Protein AF-A0A6P2A6R3-F1 (afdb_monomer_lite)

Secondary structure (DSSP, 8-state):
-HHHHHHHHHHHHHHHHHHHH--SHHHHHHHHHHHHHHHHHHHHHHHHHSSSPPSHHHHHHHHHHHHHHHHHHHHHHHHHHHHHHHHHHHT-TT--------

Sequence (102 aa):
MTVYLSLAGVLFLIGLHGFFTARNLLRRLLALNVLTTAVFLLFVVMARLAEPLDAVPHAIVLTGIVVTVSTTAVALALLVRIAGRMRDEDTDPAAGPRGGAG

Foldseek 3Di:
DVVLVVVLVVLLCQLVVQCVPDPDPVSNLVSVVSNLVSVLSVLVVVQVVDVVRDCVSVVVSVVSVVVSVVVSVVSVVVVVVVVVVVVVVVPDPPPDDPDDDD

pLDDT: mean 83.33, std 10.5, range [53.38, 97.06]

Structure (mmCIF, N/CA/C/O backbone):
data_AF-A0A6P2A6R3-F1
#
_entry.id   AF-A0A6P2A6R3-F1
#
loop_
_atom_site.group_PDB
_atom_site.id
_atom_site.type_symbol
_atom_site.label_atom_id
_atom_site.label_alt_id
_atom_site.label_comp_id
_atom_site.label_asym_id
_atom_site.label_entity_id
_atom_site.label_seq_id
_atom_site.pdbx_PDB_ins_code
_atom_site.Cartn_x
_atom_site.Cartn_y
_atom_site.Cartn_z
_atom_site.occupancy
_atom_site.B_iso_or_equiv
_atom_site.auth_seq_id
_atom_site.auth_comp_id
_atom_site.auth_asym_id
_atom_site.auth_atom_id
_atom_site.pdbx_PDB_model_num
ATOM 1 N N . MET A 1 1 ? 7.327 -18.117 -18.368 1.00 64.44 1 MET A N 1
ATOM 2 C CA . MET A 1 1 ? 6.352 -17.020 -18.564 1.00 64.44 1 MET A CA 1
ATOM 3 C C . MET A 1 1 ? 4.963 -17.396 -18.044 1.00 64.44 1 MET A C 1
ATOM 5 O O . MET A 1 1 ? 4.472 -16.743 -17.135 1.00 64.44 1 MET A O 1
ATOM 9 N N . THR A 1 2 ? 4.364 -18.483 -18.539 1.00 75.06 2 THR A N 1
ATOM 10 C CA . THR A 1 2 ? 2.991 -18.918 -18.206 1.00 75.06 2 THR A CA 1
ATOM 11 C C . THR A 1 2 ? 2.759 -19.157 -16.711 1.00 75.06 2 THR A C 1
ATOM 13 O O . THR A 1 2 ? 1.719 -18.775 -16.194 1.00 75.06 2 THR A O 1
ATOM 16 N N . VAL A 1 3 ? 3.762 -19.691 -16.001 1.00 79.56 3 VAL A N 1
ATOM 17 C CA . VAL A 1 3 ? 3.706 -19.938 -14.546 1.00 79.56 3 VAL A CA 1
ATOM 18 C C . VAL A 1 3 ? 3.549 -18.645 -13.731 1.00 79.56 3 VAL A C 1
ATOM 20 O O . VAL A 1 3 ? 2.820 -18.625 -12.746 1.00 79.56 3 VAL A O 1
ATOM 23 N N . TYR A 1 4 ? 4.189 -17.545 -14.147 1.00 75.56 4 TYR A N 1
ATOM 24 C CA . TYR A 1 4 ? 4.077 -16.255 -13.452 1.00 75.56 4 TYR A CA 1
ATOM 25 C C . TYR A 1 4 ? 2.708 -15.610 -13.678 1.00 75.56 4 TYR A C 1
ATOM 27 O O . TYR A 1 4 ? 2.128 -15.064 -12.745 1.00 75.56 4 TYR A O 1
ATOM 35 N N . LEU A 1 5 ? 2.167 -15.728 -14.895 1.00 74.62 5 LEU A N 1
ATOM 36 C CA . LEU A 1 5 ? 0.821 -15.262 -15.238 1.00 74.62 5 LEU A CA 1
ATOM 37 C C . LEU A 1 5 ? -0.261 -16.039 -14.482 1.00 74.62 5 LEU A C 1
ATOM 39 O O . LEU A 1 5 ? -1.156 -15.425 -13.904 1.00 74.62 5 LEU A O 1
ATOM 43 N N . SER A 1 6 ? -0.162 -17.372 -14.432 1.00 78.50 6 SER A N 1
ATOM 44 C CA . SER A 1 6 ? -1.117 -18.192 -13.683 1.00 78.50 6 SER A CA 1
ATOM 45 C C . SER A 1 6 ? -1.038 -17.910 -12.183 1.00 78.50 6 SER A C 1
ATOM 47 O O . SER A 1 6 ? -2.073 -17.749 -11.543 1.00 78.50 6 SER A O 1
ATOM 49 N N . LEU A 1 7 ? 0.171 -17.775 -11.626 1.00 80.25 7 LEU A N 1
ATOM 50 C CA . LEU A 1 7 ? 0.359 -17.445 -10.213 1.00 80.25 7 LEU A CA 1
ATOM 51 C C . LEU A 1 7 ? -0.212 -16.063 -9.871 1.00 80.25 7 LEU A C 1
ATOM 53 O O . LEU A 1 7 ? -0.935 -15.943 -8.885 1.00 80.25 7 LEU A O 1
ATOM 57 N N . ALA A 1 8 ? 0.062 -15.043 -10.691 1.00 75.12 8 ALA A N 1
ATOM 58 C CA . ALA A 1 8 ? -0.480 -13.699 -10.502 1.00 75.12 8 ALA A CA 1
ATOM 59 C C . ALA A 1 8 ? -2.014 -13.689 -10.578 1.00 75.12 8 ALA A C 1
ATOM 61 O O . ALA A 1 8 ? -2.659 -13.072 -9.732 1.00 75.12 8 ALA A O 1
ATOM 62 N N . GLY A 1 9 ? -2.603 -14.423 -11.529 1.00 79.06 9 GLY A N 1
ATOM 63 C CA . GLY A 1 9 ? -4.054 -14.575 -11.646 1.00 79.06 9 GLY A CA 1
ATOM 64 C C . GLY A 1 9 ? -4.684 -15.249 -10.425 1.00 79.06 9 GLY A C 1
ATOM 65 O O . GLY A 1 9 ? -5.671 -14.748 -9.888 1.00 79.06 9 GLY A O 1
ATOM 66 N N . VAL A 1 10 ? -4.088 -16.338 -9.926 1.00 84.81 10 VAL A N 1
ATOM 67 C CA . VAL A 1 10 ? -4.562 -17.012 -8.705 1.00 84.81 10 VAL A CA 1
ATOM 68 C C . VAL A 1 10 ? -4.441 -16.096 -7.484 1.00 84.81 10 VAL A C 1
ATOM 70 O O . VAL A 1 10 ? -5.400 -15.971 -6.724 1.00 84.81 10 VAL A O 1
ATOM 73 N N . LEU A 1 11 ? -3.310 -15.403 -7.310 1.00 77.69 11 LEU A N 1
ATOM 74 C CA . LEU A 1 11 ? -3.122 -14.453 -6.207 1.00 77.69 11 LEU A CA 1
ATOM 75 C C . LEU A 1 11 ? -4.120 -13.291 -6.273 1.00 77.69 11 LEU A C 1
ATOM 77 O O . LEU A 1 11 ? -4.662 -12.891 -5.243 1.00 77.69 11 LEU A O 1
ATOM 81 N N . PHE A 1 12 ? -4.393 -12.779 -7.475 1.00 81.06 12 PHE A N 1
ATOM 82 C CA . PHE A 1 12 ? -5.370 -11.718 -7.692 1.00 81.06 12 PHE A CA 1
ATOM 83 C C . PHE A 1 12 ? -6.781 -12.174 -7.312 1.00 81.06 12 PHE A C 1
ATOM 85 O O . PHE A 1 12 ? -7.475 -11.467 -6.584 1.00 81.06 12 PHE A O 1
ATOM 92 N N . LEU A 1 13 ? -7.188 -13.378 -7.729 1.00 84.31 13 LEU A N 1
ATOM 93 C CA . LEU A 1 13 ? -8.491 -13.949 -7.377 1.00 84.31 13 LEU A CA 1
ATOM 94 C C . LEU A 1 13 ? -8.626 -14.198 -5.870 1.00 84.31 13 LEU A C 1
ATOM 96 O O . LEU A 1 13 ? -9.673 -13.897 -5.301 1.00 84.31 13 LEU A O 1
ATOM 100 N N . ILE A 1 14 ? -7.571 -14.681 -5.206 1.00 84.00 14 ILE A N 1
ATOM 101 C CA . ILE A 1 14 ? -7.551 -14.865 -3.746 1.00 84.00 14 ILE A CA 1
ATOM 102 C C . ILE A 1 14 ? -7.663 -13.515 -3.026 1.00 84.00 14 ILE A C 1
ATOM 104 O O . ILE A 1 14 ? -8.472 -13.378 -2.105 1.00 84.00 14 ILE A O 1
ATOM 108 N N . GLY A 1 15 ? -6.888 -12.511 -3.449 1.00 77.31 15 GLY A N 1
ATOM 109 C CA . GLY A 1 15 ? -6.936 -11.160 -2.885 1.00 77.31 15 GLY A CA 1
ATOM 110 C C . GLY A 1 15 ? -8.305 -10.503 -3.070 1.00 77.31 15 GLY A C 1
ATOM 111 O O . GLY A 1 15 ? -8.871 -9.959 -2.120 1.00 77.31 15 GLY A O 1
ATOM 112 N N . LEU A 1 16 ? -8.888 -10.628 -4.265 1.00 83.00 16 LEU A N 1
ATOM 113 C CA . LEU A 1 16 ? -10.204 -10.083 -4.592 1.00 83.00 16 LEU A CA 1
ATOM 114 C C . LEU A 1 16 ? -11.317 -10.787 -3.804 1.00 83.00 16 LEU A C 1
ATOM 116 O O . LEU A 1 16 ? -12.131 -10.129 -3.156 1.00 83.00 16 LEU A O 1
ATOM 120 N N . HIS A 1 17 ? -11.320 -12.121 -3.782 1.00 81.44 17 HIS A N 1
ATOM 121 C CA . HIS A 1 17 ? -12.294 -12.902 -3.019 1.00 81.44 17 HIS A CA 1
ATOM 122 C C . HIS A 1 17 ? -12.190 -12.620 -1.511 1.00 81.44 17 HIS A C 1
ATOM 124 O O . HIS A 1 17 ? -13.206 -12.476 -0.822 1.00 81.44 17 HIS A O 1
ATOM 130 N N . GLY A 1 18 ? -10.966 -12.477 -0.994 1.00 76.25 18 GLY A N 1
ATOM 131 C CA . GLY A 1 18 ? -10.710 -12.101 0.394 1.00 76.25 18 GLY A CA 1
ATOM 132 C C . GLY A 1 18 ? -11.241 -10.709 0.739 1.00 76.25 18 GLY A C 1
ATOM 133 O O . GLY A 1 18 ? -11.790 -10.524 1.826 1.00 76.25 18 GLY A O 1
ATOM 134 N N . PHE A 1 19 ? -11.143 -9.748 -0.185 1.00 80.31 19 PHE A N 1
ATOM 135 C CA . PHE A 1 19 ? -11.644 -8.388 0.021 1.00 80.31 19 PHE A CA 1
ATOM 136 C C . PHE A 1 19 ? -13.172 -8.346 0.116 1.00 80.31 19 PHE A C 1
ATOM 138 O O . PHE A 1 19 ? -13.704 -7.675 1.001 1.00 80.31 19 PHE A O 1
ATOM 145 N N . PHE A 1 20 ? -13.868 -9.090 -0.749 1.00 80.31 20 PHE A N 1
ATOM 146 C CA . PHE A 1 20 ? -15.334 -9.154 -0.752 1.00 80.31 20 PHE A CA 1
ATOM 147 C C . PHE A 1 20 ? -15.913 -9.977 0.409 1.00 80.31 20 PHE A C 1
ATOM 149 O O . PHE A 1 20 ? -16.994 -9.662 0.900 1.00 80.31 20 PHE A O 1
ATOM 156 N N . THR A 1 21 ? -15.200 -10.999 0.890 1.00 82.06 21 THR A N 1
ATOM 157 C CA . THR A 1 21 ? -15.695 -11.895 1.956 1.00 82.06 21 THR A CA 1
ATOM 158 C C . THR A 1 21 ? -15.386 -11.383 3.374 1.00 82.06 21 THR A C 1
ATOM 160 O O . THR A 1 21 ? -15.972 -11.840 4.359 1.00 82.06 21 THR A O 1
ATOM 163 N N . ALA A 1 22 ? -14.457 -10.436 3.535 1.00 77.75 22 ALA A N 1
ATOM 164 C CA . ALA A 1 22 ? -14.021 -9.981 4.853 1.00 77.75 22 ALA A CA 1
ATOM 165 C C . ALA A 1 22 ? -15.073 -9.116 5.580 1.00 77.75 22 ALA A C 1
ATOM 167 O O . ALA A 1 22 ? -15.271 -7.951 5.246 1.00 77.75 22 ALA A O 1
ATOM 168 N N . ARG A 1 23 ? -15.669 -9.647 6.662 1.00 76.31 23 ARG A N 1
ATOM 169 C CA . ARG A 1 23 ? -16.514 -8.869 7.598 1.00 76.31 23 ARG A CA 1
ATOM 170 C C . ARG A 1 23 ? -15.732 -7.917 8.509 1.00 76.31 23 ARG A C 1
ATOM 172 O O . ARG A 1 23 ? -16.248 -6.873 8.885 1.00 76.31 23 ARG A O 1
ATOM 179 N N . ASN A 1 24 ? -14.492 -8.262 8.857 1.00 84.50 24 ASN A N 1
ATOM 180 C CA . ASN A 1 24 ? -13.669 -7.476 9.780 1.00 84.50 24 ASN A CA 1
ATOM 181 C C . ASN A 1 24 ? -12.708 -6.571 9.004 1.00 84.50 24 ASN A C 1
ATOM 183 O O . ASN A 1 24 ? -12.033 -7.042 8.083 1.00 84.50 24 ASN A O 1
ATOM 187 N N . LEU A 1 25 ? -12.568 -5.311 9.435 1.00 84.00 25 LEU A N 1
ATOM 188 C CA . LEU A 1 25 ? -11.654 -4.331 8.829 1.00 84.00 25 LEU A CA 1
ATOM 189 C C . LEU A 1 25 ? -10.217 -4.865 8.707 1.00 84.00 25 LEU A C 1
ATOM 191 O O . LEU A 1 25 ? -9.587 -4.683 7.671 1.00 84.00 25 LEU A O 1
ATOM 195 N N . LEU A 1 26 ? -9.735 -5.610 9.708 1.00 84.88 26 LEU A N 1
ATOM 196 C CA . LEU A 1 26 ? -8.393 -6.200 9.700 1.00 84.88 26 LEU A CA 1
ATOM 197 C C . LEU A 1 26 ? -8.205 -7.246 8.584 1.00 84.88 26 LEU A C 1
ATOM 199 O O . LEU A 1 26 ? -7.206 -7.221 7.869 1.00 84.88 26 LEU A O 1
ATOM 203 N N . ARG A 1 27 ? -9.186 -8.141 8.382 1.00 84.62 27 ARG A N 1
ATOM 204 C CA . ARG A 1 27 ? -9.153 -9.122 7.276 1.00 84.62 27 ARG A CA 1
ATOM 205 C C . ARG A 1 27 ? -9.229 -8.432 5.922 1.00 84.62 27 ARG A C 1
ATOM 207 O O . ARG A 1 27 ? -8.574 -8.865 4.981 1.00 84.62 27 ARG A O 1
ATOM 214 N N . ARG A 1 28 ? -10.002 -7.351 5.839 1.0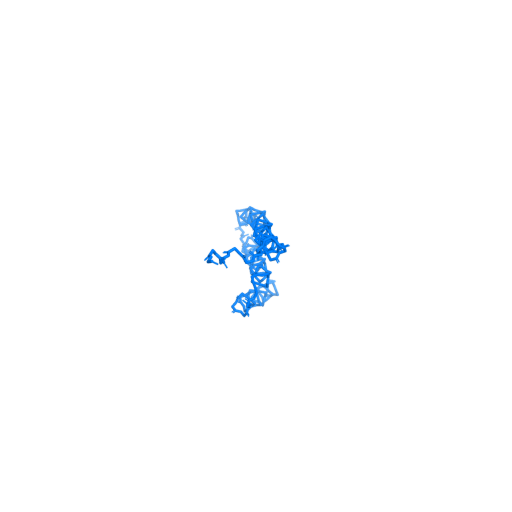0 85.88 28 ARG A N 1
ATOM 215 C CA . ARG A 1 28 ? -10.148 -6.559 4.620 1.00 85.88 28 ARG A CA 1
ATOM 216 C C . ARG A 1 28 ? -8.837 -5.842 4.268 1.00 85.88 28 ARG A C 1
ATOM 218 O O . ARG A 1 28 ? -8.460 -5.820 3.103 1.00 85.88 28 ARG A O 1
ATOM 225 N N . LEU A 1 29 ? -8.095 -5.363 5.271 1.00 90.44 29 LEU A N 1
ATOM 226 C CA . LEU A 1 29 ? -6.761 -4.768 5.117 1.00 90.44 29 LEU A CA 1
ATOM 227 C C . LEU A 1 29 ? -5.703 -5.778 4.634 1.00 90.44 29 LEU A C 1
ATOM 229 O O . LEU A 1 29 ? -4.876 -5.464 3.777 1.00 90.44 29 LEU A O 1
ATOM 233 N N . LEU A 1 30 ? -5.740 -7.002 5.169 1.00 88.19 30 LEU A N 1
ATOM 234 C CA . LEU A 1 30 ? -4.867 -8.096 4.729 1.00 88.19 30 LEU A CA 1
ATOM 235 C C . LEU A 1 30 ? -5.172 -8.504 3.284 1.00 88.19 30 LEU A C 1
ATOM 237 O O . LEU A 1 30 ? -4.254 -8.657 2.483 1.00 88.19 30 LEU A O 1
ATOM 241 N N . ALA A 1 31 ? -6.455 -8.623 2.932 1.00 87.94 31 ALA A N 1
ATOM 242 C CA . ALA A 1 31 ? -6.867 -8.935 1.568 1.00 87.94 31 ALA A CA 1
ATOM 243 C C . ALA A 1 31 ? -6.428 -7.860 0.560 1.00 87.94 31 ALA A C 1
ATOM 245 O O . ALA A 1 31 ? -5.958 -8.198 -0.525 1.00 87.94 31 ALA A O 1
ATOM 246 N N . LEU A 1 32 ? -6.510 -6.578 0.941 1.00 89.62 32 LEU A N 1
ATOM 247 C CA . LEU A 1 32 ? -5.990 -5.473 0.132 1.00 89.62 32 LEU A CA 1
ATOM 248 C C . LEU A 1 32 ? -4.482 -5.601 -0.108 1.00 89.62 32 LEU A C 1
ATOM 250 O O . LEU A 1 32 ? -4.058 -5.457 -1.244 1.00 89.62 32 LEU A O 1
ATOM 254 N N . ASN A 1 33 ? -3.682 -5.941 0.908 1.00 91.69 33 ASN A N 1
ATOM 255 C CA . ASN A 1 33 ? -2.238 -6.141 0.725 1.00 91.69 33 ASN A CA 1
ATOM 256 C C . ASN A 1 33 ? -1.923 -7.265 -0.274 1.00 91.69 33 ASN A C 1
ATOM 258 O O . ASN A 1 33 ? -1.074 -7.091 -1.147 1.00 91.69 33 ASN A O 1
ATOM 262 N N . VAL A 1 34 ? -2.642 -8.389 -0.190 1.00 88.88 34 VAL A N 1
ATOM 263 C CA . VAL A 1 34 ? -2.489 -9.506 -1.141 1.00 88.88 34 VAL A CA 1
ATOM 264 C C . VAL A 1 34 ? -2.855 -9.072 -2.563 1.00 88.88 34 VAL A C 1
ATOM 266 O O . VAL A 1 34 ? -2.140 -9.400 -3.512 1.00 88.88 34 VAL A O 1
ATOM 269 N N . LEU A 1 35 ? -3.934 -8.297 -2.713 1.00 89.62 35 LEU A N 1
ATOM 270 C CA . LEU A 1 35 ? -4.351 -7.752 -4.002 1.00 89.62 35 LEU A CA 1
ATOM 271 C C . LEU A 1 35 ? -3.268 -6.844 -4.600 1.00 89.62 35 LEU A C 1
ATOM 273 O O . LEU A 1 35 ? -2.924 -6.996 -5.773 1.00 89.62 35 LEU A O 1
ATOM 277 N N . THR A 1 36 ? -2.683 -5.943 -3.806 1.00 90.25 36 THR A N 1
ATOM 278 C CA . THR A 1 36 ? -1.639 -5.040 -4.302 1.00 90.25 36 THR A CA 1
ATOM 279 C C . THR A 1 36 ? -0.378 -5.796 -4.723 1.00 90.25 36 THR A C 1
ATOM 281 O O . THR A 1 36 ? 0.198 -5.487 -5.766 1.00 90.25 36 THR A O 1
ATOM 284 N N . THR A 1 37 ? 0.024 -6.842 -3.988 1.00 90.38 37 THR A N 1
ATOM 285 C CA . THR A 1 37 ? 1.135 -7.718 -4.401 1.00 90.38 37 THR A CA 1
ATOM 286 C C . THR A 1 37 ? 0.870 -8.381 -5.756 1.00 90.38 37 THR A C 1
ATOM 288 O O . THR A 1 37 ? 1.779 -8.450 -6.585 1.00 90.38 37 THR A O 1
ATOM 291 N N . ALA A 1 38 ? -0.363 -8.823 -6.024 1.00 88.94 38 ALA A N 1
ATOM 292 C CA . ALA A 1 38 ? -0.727 -9.397 -7.320 1.00 88.94 38 ALA A CA 1
ATOM 293 C C . ALA A 1 38 ? -0.598 -8.375 -8.467 1.00 88.94 38 ALA A C 1
ATOM 295 O O . ALA A 1 38 ? -0.069 -8.700 -9.531 1.00 88.94 38 ALA A O 1
ATOM 296 N N . VAL A 1 39 ? -1.015 -7.125 -8.235 1.00 89.75 39 VAL A N 1
ATOM 297 C CA . VAL A 1 39 ? -0.869 -6.026 -9.206 1.00 89.75 39 VAL A CA 1
ATOM 298 C C . VAL A 1 39 ? 0.607 -5.713 -9.474 1.00 89.75 39 VAL A C 1
ATOM 300 O O . VAL A 1 39 ? 1.002 -5.569 -10.631 1.00 89.75 39 VAL A O 1
ATOM 303 N N . PHE A 1 40 ? 1.451 -5.670 -8.439 1.00 91.81 40 PHE A N 1
ATOM 304 C CA . PHE A 1 40 ? 2.891 -5.462 -8.619 1.00 91.81 40 PHE A CA 1
ATOM 305 C C . PHE A 1 40 ? 3.550 -6.583 -9.421 1.00 91.81 40 PHE A C 1
ATOM 307 O O . PHE A 1 40 ? 4.350 -6.303 -10.313 1.00 91.81 40 PHE A O 1
ATOM 314 N N . LEU A 1 41 ? 3.183 -7.842 -9.165 1.00 88.38 41 LEU A N 1
ATOM 315 C CA . LEU A 1 41 ? 3.672 -8.976 -9.952 1.00 88.38 41 LEU A CA 1
ATOM 316 C C . LEU A 1 41 ? 3.286 -8.855 -11.432 1.00 88.38 41 LEU A C 1
ATOM 318 O O . LEU A 1 41 ? 4.121 -9.130 -12.292 1.00 88.38 41 LEU A O 1
ATOM 322 N N . LEU A 1 42 ? 2.071 -8.389 -11.743 1.00 86.81 42 LEU A N 1
ATOM 323 C CA . LEU A 1 42 ? 1.642 -8.144 -13.123 1.00 86.81 42 LEU A CA 1
ATOM 324 C C . LEU A 1 42 ? 2.512 -7.077 -13.810 1.00 86.81 42 LEU A C 1
ATOM 326 O O . LEU A 1 42 ? 2.971 -7.292 -14.931 1.00 86.81 42 LEU A O 1
ATOM 330 N N . PHE A 1 43 ? 2.792 -5.962 -13.129 1.00 88.31 43 PHE A N 1
ATOM 331 C CA . PHE A 1 43 ? 3.664 -4.901 -13.649 1.00 88.31 43 PHE A CA 1
ATOM 332 C C . PHE A 1 43 ? 5.100 -5.385 -13.884 1.00 88.31 43 PHE A C 1
ATOM 334 O O . PHE A 1 43 ? 5.690 -5.080 -14.921 1.00 88.31 43 PHE A O 1
ATOM 341 N N . VAL A 1 44 ? 5.658 -6.179 -12.963 1.00 88.19 44 VAL A N 1
ATOM 342 C CA . VAL A 1 44 ? 6.998 -6.768 -13.128 1.00 88.19 44 VAL A CA 1
ATOM 343 C C . VAL A 1 44 ? 7.041 -7.713 -14.327 1.00 88.19 44 VAL A C 1
ATOM 345 O O . VAL A 1 44 ? 8.009 -7.687 -15.085 1.00 88.19 44 VAL A O 1
ATOM 348 N N . VAL A 1 45 ? 6.002 -8.528 -14.529 1.00 87.44 45 VAL A N 1
ATOM 349 C CA . VAL A 1 45 ? 5.907 -9.407 -15.703 1.00 87.44 45 VAL A CA 1
ATOM 350 C C . VAL A 1 45 ? 5.869 -8.578 -16.988 1.00 87.44 45 VAL A C 1
ATOM 352 O O . VAL A 1 45 ? 6.636 -8.875 -17.900 1.00 87.44 45 VAL A O 1
ATOM 355 N N . MET A 1 46 ? 5.072 -7.505 -17.042 1.00 84.25 46 MET A N 1
ATOM 356 C CA . MET A 1 46 ? 5.018 -6.610 -18.208 1.00 84.25 46 MET A CA 1
ATOM 357 C C . MET A 1 46 ? 6.365 -5.935 -18.502 1.00 84.25 46 MET A C 1
ATOM 359 O O . MET A 1 46 ? 6.795 -5.931 -19.651 1.00 84.25 46 MET A O 1
ATOM 363 N N . ALA A 1 47 ? 7.084 -5.455 -17.481 1.00 85.50 47 ALA A N 1
ATOM 364 C CA . ALA A 1 47 ? 8.432 -4.900 -17.661 1.00 85.50 47 ALA A CA 1
ATOM 365 C C . ALA A 1 47 ? 9.432 -5.918 -18.234 1.00 85.50 47 ALA A C 1
ATOM 367 O O . ALA A 1 47 ? 10.336 -5.548 -18.977 1.00 85.50 47 ALA A O 1
ATOM 368 N N . ARG A 1 48 ? 9.283 -7.204 -17.886 1.00 84.12 48 ARG A N 1
ATOM 369 C CA . ARG A 1 48 ? 10.131 -8.296 -18.397 1.00 84.12 48 ARG A CA 1
ATOM 370 C C . ARG A 1 48 ? 9.800 -8.700 -19.834 1.00 84.12 48 ARG A C 1
ATOM 372 O O . ARG A 1 48 ? 10.645 -9.309 -20.476 1.00 84.12 48 ARG A O 1
ATOM 379 N N . LEU A 1 49 ? 8.579 -8.428 -20.293 1.00 83.94 49 LEU A N 1
ATOM 380 C CA . LEU A 1 49 ? 8.119 -8.700 -21.658 1.00 83.94 49 LEU A CA 1
ATOM 381 C C . LEU A 1 49 ? 8.559 -7.616 -22.656 1.00 83.94 49 LEU A C 1
ATOM 383 O O . LEU A 1 49 ? 8.550 -7.875 -23.855 1.00 83.94 49 LEU A O 1
ATOM 387 N N . ALA A 1 50 ? 8.913 -6.419 -22.180 1.00 81.62 50 ALA A N 1
ATOM 388 C CA . ALA A 1 50 ? 9.387 -5.329 -23.023 1.00 81.62 50 ALA A CA 1
ATOM 389 C C . ALA A 1 50 ? 10.846 -5.555 -23.460 1.00 81.62 50 ALA A C 1
ATOM 391 O O . ALA A 1 50 ? 11.716 -5.826 -22.628 1.00 81.62 50 ALA A O 1
ATOM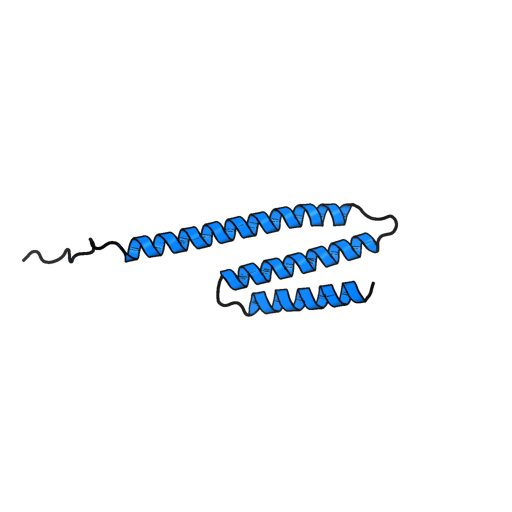 392 N N . GLU A 1 51 ? 11.110 -5.407 -24.761 1.00 82.12 51 GLU A N 1
ATOM 393 C CA . GLU A 1 51 ? 12.460 -5.331 -25.324 1.00 82.12 51 GLU A CA 1
ATOM 394 C C . GLU A 1 51 ? 12.662 -3.967 -26.007 1.00 82.12 51 GLU A C 1
ATOM 396 O O . GLU A 1 51 ? 11.954 -3.663 -26.970 1.00 82.12 51 GLU A O 1
ATOM 401 N N . PRO A 1 52 ? 13.616 -3.134 -25.541 1.00 83.50 52 PRO A N 1
ATOM 402 C CA . PRO A 1 52 ? 14.507 -3.341 -24.392 1.00 83.50 52 PRO A CA 1
ATOM 403 C C . PRO A 1 52 ? 13.761 -3.302 -23.046 1.00 83.50 52 PRO A C 1
ATOM 405 O O . PRO A 1 52 ? 12.633 -2.822 -22.969 1.00 83.50 52 PRO A O 1
ATOM 408 N N . LEU A 1 53 ? 14.412 -3.795 -21.984 1.00 83.19 53 LEU A N 1
ATOM 409 C CA . LEU A 1 53 ? 13.860 -3.788 -20.625 1.00 83.19 53 LEU A CA 1
ATOM 410 C C . LEU A 1 53 ? 13.384 -2.384 -20.241 1.00 83.19 53 LEU A C 1
ATOM 412 O O . LEU A 1 53 ? 14.185 -1.450 -20.166 1.00 83.19 53 LEU A O 1
ATOM 416 N N . ASP A 1 54 ? 12.091 -2.258 -19.956 1.00 82.31 54 ASP A N 1
ATOM 417 C CA . ASP A 1 54 ? 11.508 -0.987 -19.548 1.00 82.31 54 ASP A CA 1
ATOM 418 C C . ASP A 1 54 ? 11.671 -0.789 -18.032 1.00 82.31 54 ASP A C 1
ATOM 420 O O . ASP A 1 54 ? 11.205 -1.588 -17.212 1.00 82.31 54 ASP A O 1
ATOM 424 N N . ALA A 1 55 ? 12.352 0.289 -17.646 1.00 88.94 55 ALA A N 1
ATOM 425 C CA . ALA A 1 55 ? 12.560 0.658 -16.249 1.00 88.94 55 ALA A CA 1
ATOM 426 C C . ALA A 1 55 ? 11.315 1.307 -15.615 1.00 88.94 55 ALA A C 1
ATOM 428 O O . ALA A 1 55 ? 11.190 1.319 -14.385 1.00 88.94 55 ALA A O 1
ATOM 429 N N . VAL A 1 56 ? 10.381 1.826 -16.422 1.00 92.12 56 VAL A N 1
ATOM 430 C CA . VAL A 1 56 ? 9.221 2.588 -15.937 1.00 92.12 56 VAL A CA 1
ATOM 431 C C . VAL A 1 56 ? 8.296 1.740 -15.054 1.00 92.12 56 VAL A C 1
ATOM 433 O O . VAL A 1 56 ? 8.036 2.152 -13.917 1.00 92.12 56 VAL A O 1
ATOM 436 N N . PRO A 1 57 ? 7.840 0.536 -15.464 1.00 91.38 57 PRO A N 1
ATOM 437 C CA . PRO A 1 57 ? 6.964 -0.262 -14.612 1.00 91.38 57 PRO A CA 1
ATOM 438 C C . PRO A 1 57 ? 7.682 -0.741 -13.340 1.00 91.38 57 PRO A C 1
ATOM 440 O O . PRO A 1 57 ? 7.039 -0.944 -12.312 1.00 91.38 57 PRO A O 1
ATOM 443 N N . HIS A 1 58 ? 9.015 -0.859 -13.366 1.00 89.56 58 HIS A N 1
ATOM 444 C CA . HIS A 1 58 ? 9.812 -1.218 -12.191 1.00 89.56 58 HIS A CA 1
ATOM 445 C C . HIS A 1 58 ? 9.821 -0.102 -11.133 1.00 89.56 58 HIS A C 1
ATOM 447 O O . HIS A 1 58 ? 9.618 -0.366 -9.946 1.00 89.56 58 HIS A O 1
ATOM 453 N N . ALA A 1 59 ? 9.986 1.154 -11.559 1.00 94.62 59 ALA A N 1
ATOM 454 C CA . ALA A 1 59 ? 9.921 2.314 -10.669 1.00 94.62 59 ALA A CA 1
ATOM 455 C C . ALA A 1 59 ? 8.515 2.503 -10.062 1.00 94.62 59 ALA A C 1
ATOM 457 O O . ALA A 1 59 ? 8.377 2.805 -8.871 1.00 94.62 59 ALA A O 1
ATOM 458 N N . ILE A 1 60 ? 7.465 2.260 -10.855 1.00 94.50 60 ILE A N 1
ATOM 459 C CA . ILE A 1 60 ? 6.070 2.289 -10.385 1.00 94.50 60 ILE A CA 1
ATOM 460 C C . ILE A 1 60 ? 5.835 1.226 -9.304 1.00 94.50 60 ILE A C 1
ATOM 462 O O . ILE A 1 60 ? 5.180 1.496 -8.299 1.00 94.50 60 ILE A O 1
ATOM 466 N N . VAL A 1 61 ? 6.405 0.029 -9.457 1.00 95.00 61 VAL A N 1
ATOM 467 C CA . VAL A 1 61 ? 6.286 -1.027 -8.443 1.00 95.00 61 VAL A CA 1
ATOM 468 C C . VAL A 1 61 ? 7.017 -0.651 -7.154 1.00 95.00 61 VAL A C 1
ATOM 470 O O . VAL A 1 61 ? 6.437 -0.788 -6.079 1.00 95.00 61 VAL A O 1
ATOM 473 N N . LEU A 1 62 ? 8.246 -0.129 -7.226 1.00 94.69 62 LEU A N 1
ATOM 474 C CA . LEU A 1 62 ? 9.002 0.265 -6.029 1.00 94.69 62 LEU A CA 1
ATOM 475 C C . LEU A 1 62 ? 8.269 1.348 -5.220 1.00 94.69 62 LEU A C 1
ATOM 477 O O . LEU A 1 62 ? 8.132 1.233 -4.001 1.00 94.69 62 LEU A O 1
ATOM 481 N N . THR A 1 63 ? 7.759 2.375 -5.902 1.00 95.38 63 THR A N 1
ATOM 482 C CA . THR A 1 63 ? 6.975 3.447 -5.267 1.00 95.38 63 THR A CA 1
ATOM 483 C C . THR A 1 63 ? 5.657 2.920 -4.709 1.00 95.38 63 THR A C 1
ATOM 485 O O . THR A 1 63 ? 5.309 3.217 -3.564 1.00 95.38 63 THR A O 1
ATOM 488 N N . GLY A 1 64 ? 4.963 2.068 -5.465 1.00 95.25 64 GLY A N 1
ATOM 489 C CA . GLY A 1 64 ? 3.738 1.414 -5.024 1.00 95.25 64 GLY A CA 1
ATOM 490 C C . GLY A 1 64 ? 3.931 0.587 -3.752 1.00 95.25 64 GLY A C 1
ATOM 491 O O . GLY A 1 64 ? 3.098 0.665 -2.847 1.00 95.25 64 GLY A O 1
ATOM 492 N N . ILE A 1 65 ? 5.030 -0.166 -3.642 1.00 95.38 65 ILE A N 1
ATOM 493 C CA . ILE A 1 65 ? 5.344 -0.968 -2.450 1.00 95.38 65 ILE A CA 1
ATOM 494 C C . ILE A 1 65 ? 5.467 -0.064 -1.219 1.00 95.38 65 ILE A C 1
ATOM 496 O O . ILE A 1 65 ? 4.805 -0.324 -0.213 1.00 95.38 65 ILE A O 1
ATOM 500 N N . VAL A 1 66 ? 6.249 1.018 -1.304 1.00 96.25 66 VAL A N 1
ATOM 501 C CA . VAL A 1 66 ? 6.436 1.954 -0.180 1.00 96.25 66 VAL A CA 1
ATOM 502 C C . VAL A 1 66 ? 5.102 2.574 0.236 1.00 96.25 66 VAL A C 1
ATOM 504 O O . VAL A 1 66 ? 4.748 2.528 1.414 1.00 96.25 66 VAL A O 1
ATOM 507 N N . VAL A 1 67 ? 4.320 3.074 -0.728 1.00 96.44 67 VAL A N 1
ATOM 508 C CA . VAL A 1 67 ? 3.004 3.677 -0.463 1.00 96.44 67 VAL A CA 1
ATOM 509 C C . VAL A 1 67 ? 2.066 2.674 0.210 1.00 96.44 67 VAL A C 1
ATOM 511 O O . VAL A 1 67 ? 1.434 3.004 1.209 1.00 96.44 67 VAL A O 1
ATOM 514 N N . THR A 1 68 ? 2.020 1.429 -0.267 1.00 96.19 68 THR A N 1
ATOM 515 C CA . THR A 1 68 ? 1.130 0.387 0.276 1.00 96.19 68 THR A CA 1
ATOM 516 C C . THR A 1 68 ? 1.478 0.024 1.718 1.00 96.19 68 THR A C 1
ATOM 518 O O . THR A 1 68 ? 0.580 -0.112 2.558 1.00 96.19 68 THR A O 1
ATOM 521 N N . VAL A 1 69 ? 2.772 -0.093 2.031 1.00 95.75 69 VAL A N 1
ATOM 522 C CA . VAL A 1 69 ? 3.242 -0.352 3.400 1.00 95.75 69 VAL A CA 1
ATOM 523 C C . VAL A 1 69 ? 2.886 0.822 4.315 1.00 95.75 69 VAL A C 1
ATOM 525 O O . VAL A 1 69 ? 2.336 0.605 5.397 1.00 95.75 69 VAL A O 1
ATOM 528 N N . SER A 1 70 ? 3.103 2.064 3.871 1.00 97.06 70 SER A N 1
ATOM 529 C CA . SER A 1 70 ? 2.73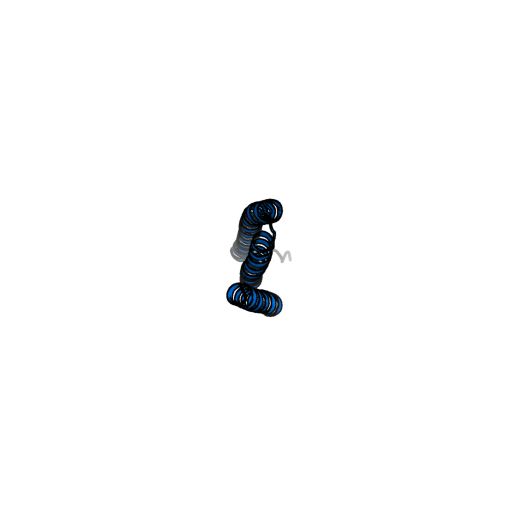4 3.263 4.633 1.00 97.06 70 SER A CA 1
ATOM 530 C C . SER A 1 70 ? 1.225 3.367 4.867 1.00 97.06 70 SER A C 1
ATOM 532 O O . SER A 1 70 ? 0.798 3.599 5.997 1.00 97.06 70 SER A O 1
ATOM 534 N N . THR A 1 71 ? 0.397 3.143 3.844 1.00 96.00 71 THR A N 1
ATOM 535 C CA . THR A 1 71 ? -1.067 3.163 3.986 1.00 96.00 71 THR A CA 1
ATOM 536 C C . THR A 1 71 ? -1.550 2.082 4.950 1.00 96.00 71 THR A C 1
ATOM 538 O O . THR A 1 71 ? -2.414 2.351 5.783 1.00 96.00 71 THR A O 1
ATOM 541 N N . THR A 1 72 ? -0.968 0.881 4.897 1.00 95.06 72 THR A N 1
ATOM 542 C CA . THR A 1 72 ? -1.294 -0.210 5.829 1.00 95.06 72 THR A CA 1
ATOM 543 C C . THR A 1 72 ? -0.921 0.160 7.264 1.00 95.06 72 THR A C 1
ATOM 545 O O . THR A 1 72 ? -1.732 -0.032 8.170 1.00 95.06 72 THR A O 1
ATOM 548 N N . ALA A 1 73 ? 0.260 0.749 7.475 1.00 95.88 73 ALA A N 1
ATOM 549 C CA . ALA A 1 73 ? 0.693 1.220 8.788 1.00 95.88 73 ALA A CA 1
ATOM 550 C C . ALA A 1 73 ? -0.254 2.292 9.351 1.00 95.88 73 ALA A C 1
ATOM 552 O O . ALA A 1 73 ? -0.684 2.192 10.500 1.00 95.88 73 ALA A O 1
ATOM 553 N N . VAL A 1 74 ? -0.642 3.274 8.531 1.00 96.56 74 VAL A N 1
ATOM 554 C CA . VAL A 1 74 ? -1.593 4.328 8.920 1.00 96.5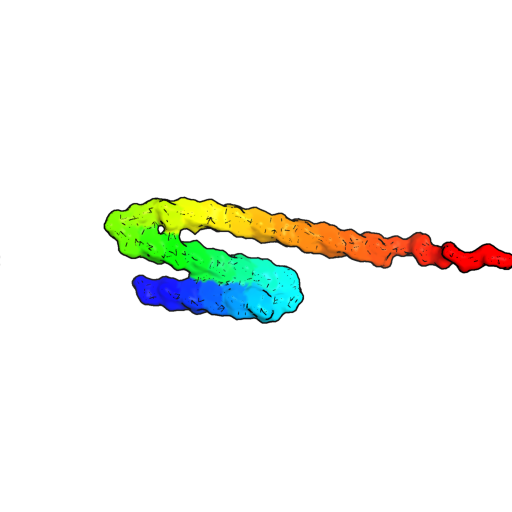6 74 VAL A CA 1
ATOM 555 C C . VAL A 1 74 ? -2.968 3.743 9.239 1.00 96.56 74 VAL A C 1
ATOM 557 O O . VAL A 1 74 ? -3.555 4.076 10.267 1.00 96.56 74 VAL A O 1
ATOM 560 N N . ALA A 1 75 ? -3.479 2.842 8.402 1.00 94.81 75 ALA A N 1
ATOM 561 C CA . ALA A 1 75 ? -4.777 2.218 8.622 1.00 94.81 75 ALA A CA 1
ATOM 562 C C . ALA A 1 75 ? -4.806 1.393 9.918 1.00 94.81 75 ALA A C 1
ATOM 564 O O . ALA A 1 75 ? -5.766 1.492 10.682 1.00 94.81 75 ALA A O 1
ATOM 565 N N . LEU A 1 76 ? -3.746 0.629 10.204 1.00 94.38 76 LEU A N 1
ATOM 566 C CA . LEU A 1 76 ? -3.610 -0.104 11.465 1.00 94.38 76 LEU A CA 1
ATOM 567 C C . LEU A 1 76 ? -3.495 0.842 12.664 1.00 94.38 76 LEU A C 1
ATOM 569 O O . LEU A 1 76 ? -4.168 0.620 13.669 1.00 94.38 76 LEU A O 1
ATOM 573 N N . ALA A 1 77 ? -2.703 1.912 12.556 1.00 95.00 77 ALA A N 1
ATOM 574 C CA . ALA A 1 77 ? -2.563 2.905 13.618 1.00 95.00 77 ALA A CA 1
ATOM 575 C C . ALA A 1 77 ? -3.909 3.564 13.963 1.00 95.00 77 ALA A C 1
ATOM 577 O O . ALA A 1 77 ? -4.250 3.702 15.139 1.00 95.00 77 ALA A O 1
ATOM 578 N N . LEU A 1 78 ? -4.713 3.907 12.951 1.00 94.00 78 LEU A N 1
ATOM 579 C CA . LEU A 1 78 ? -6.065 4.435 13.145 1.00 94.00 78 LEU A CA 1
ATOM 580 C C . LEU A 1 78 ? -6.996 3.404 13.791 1.00 94.00 78 LEU A C 1
ATOM 582 O O . LEU A 1 78 ? -7.731 3.739 14.719 1.00 94.00 78 LEU A O 1
ATOM 586 N N . LEU A 1 79 ? -6.939 2.149 13.345 1.00 91.50 79 LEU A N 1
ATOM 587 C CA . LEU A 1 79 ? -7.775 1.070 13.870 1.00 91.50 79 LEU A CA 1
ATOM 588 C C . LEU A 1 79 ? -7.482 0.812 15.358 1.00 91.50 79 LEU A C 1
ATOM 590 O O . LEU A 1 79 ? -8.412 0.716 16.158 1.00 91.50 79 LEU A O 1
ATOM 594 N N . VAL A 1 80 ? -6.203 0.801 15.748 1.00 91.44 80 VAL A N 1
ATOM 595 C CA . VAL A 1 80 ? -5.778 0.699 17.155 1.00 91.44 80 VAL A CA 1
ATOM 596 C C . VAL A 1 80 ? -6.189 1.938 17.954 1.00 91.44 80 VAL A C 1
ATOM 598 O O . VAL A 1 80 ? -6.681 1.807 19.074 1.00 91.44 80 VAL A O 1
ATOM 601 N N . ARG A 1 81 ? -6.049 3.146 17.391 1.00 91.81 81 ARG A N 1
ATOM 602 C CA . ARG A 1 81 ? -6.418 4.395 18.079 1.00 91.81 81 ARG A CA 1
ATOM 603 C C . ARG A 1 81 ? -7.909 4.465 18.407 1.00 91.81 81 ARG A C 1
ATOM 605 O O . ARG A 1 81 ? -8.260 4.943 19.487 1.00 91.81 81 ARG A O 1
ATOM 612 N N . ILE A 1 82 ? -8.760 4.017 17.485 1.00 90.31 82 ILE A N 1
ATOM 613 C CA . ILE 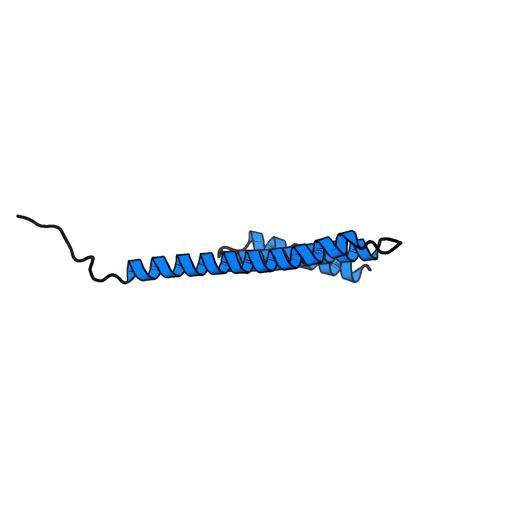A 1 82 ? -10.217 3.969 17.665 1.00 90.31 82 ILE A CA 1
ATOM 614 C C . ILE A 1 82 ? -10.585 2.887 18.683 1.00 90.31 82 ILE A C 1
ATOM 616 O O . ILE A 1 82 ? -11.355 3.155 19.601 1.00 90.31 82 ILE A O 1
ATOM 620 N N . ALA A 1 83 ? -9.982 1.699 18.576 1.00 87.00 83 ALA A N 1
ATOM 621 C CA . ALA A 1 83 ? -10.199 0.615 19.532 1.00 87.00 83 ALA A CA 1
ATOM 622 C C . ALA A 1 83 ? -9.795 0.993 20.969 1.00 87.00 83 ALA A C 1
ATOM 624 O O . ALA A 1 83 ? -10.459 0.579 21.915 1.00 87.00 83 ALA A O 1
ATOM 625 N N . GLY A 1 84 ? -8.739 1.798 21.135 1.00 86.25 84 GLY A N 1
ATOM 626 C CA . GLY A 1 84 ? -8.330 2.326 22.437 1.00 86.25 84 GLY A CA 1
ATOM 627 C C . GLY A 1 84 ? -9.345 3.297 23.049 1.00 86.25 84 GLY A C 1
ATOM 628 O O . GLY A 1 84 ? -9.640 3.176 24.229 1.00 86.25 84 GLY A O 1
ATOM 629 N N . ARG A 1 85 ? -9.935 4.207 22.255 1.00 83.56 85 ARG A N 1
ATOM 630 C CA . ARG A 1 85 ? -10.920 5.180 22.774 1.00 83.56 85 ARG A CA 1
ATOM 631 C C . ARG A 1 85 ? -12.186 4.529 23.320 1.00 83.56 85 ARG A C 1
ATOM 633 O O . ARG A 1 85 ? -12.624 4.914 24.392 1.00 83.56 85 ARG A O 1
ATOM 640 N N . MET A 1 86 ? -12.726 3.535 22.611 1.00 76.75 86 MET A N 1
ATOM 641 C CA . MET A 1 86 ? -13.935 2.830 23.064 1.00 76.75 86 MET A CA 1
ATOM 642 C C . MET A 1 86 ? -13.704 2.137 24.416 1.00 76.75 86 MET A C 1
ATOM 644 O O . MET A 1 86 ? -14.579 2.103 25.267 1.00 76.75 86 MET A O 1
ATOM 648 N N . ARG A 1 87 ? -12.485 1.632 24.638 1.00 75.12 87 ARG A N 1
ATOM 649 C CA . ARG A 1 87 ? -12.096 0.975 25.890 1.00 75.12 87 ARG A CA 1
ATOM 650 C C . ARG A 1 87 ? -12.011 1.937 27.077 1.00 75.12 87 ARG A C 1
ATOM 652 O O . ARG A 1 87 ? -12.361 1.541 28.186 1.00 75.12 87 ARG A O 1
ATOM 659 N N . ASP A 1 88 ? -11.537 3.160 26.848 1.00 72.00 88 ASP A N 1
ATOM 660 C CA . ASP A 1 88 ? -11.435 4.186 27.891 1.00 72.00 88 ASP A CA 1
ATOM 661 C C . ASP A 1 88 ? -12.824 4.715 28.297 1.00 72.00 88 ASP A C 1
ATOM 663 O O . ASP A 1 88 ? -13.052 4.960 29.478 1.00 72.00 88 ASP A O 1
ATOM 667 N N . GLU A 1 89 ? -13.765 4.829 27.350 1.00 69.31 89 GLU A N 1
ATOM 668 C CA . GLU A 1 89 ? -15.161 5.231 27.612 1.00 69.31 89 GLU A CA 1
ATOM 669 C C . GLU A 1 89 ? -15.937 4.182 28.429 1.00 69.31 89 GLU A C 1
ATOM 671 O O . GLU A 1 89 ? -16.658 4.545 29.356 1.00 69.31 89 GLU A O 1
ATOM 676 N N . ASP A 1 90 ? -15.744 2.888 28.153 1.00 62.28 90 ASP A N 1
ATOM 677 C CA . ASP A 1 90 ? -16.411 1.798 28.887 1.00 62.28 90 ASP A CA 1
ATOM 678 C C . ASP A 1 90 ? -15.864 1.595 30.316 1.00 62.28 90 ASP A C 1
ATOM 680 O O . ASP A 1 90 ? -16.506 0.949 31.148 1.00 62.28 90 ASP A O 1
ATOM 684 N N . THR A 1 91 ? -14.666 2.116 30.610 1.00 66.38 91 THR A N 1
ATOM 685 C CA . THR A 1 91 ? -13.970 1.904 31.891 1.00 66.38 91 THR A CA 1
ATOM 686 C C . THR A 1 91 ? -14.183 3.053 32.885 1.00 66.38 91 THR A C 1
ATOM 688 O O . THR A 1 91 ? -13.708 2.942 34.012 1.00 66.38 91 THR A O 1
ATOM 691 N N . ASP A 1 92 ? -14.902 4.129 32.533 1.00 66.50 92 ASP A N 1
ATOM 692 C CA . ASP A 1 92 ? -15.173 5.239 33.461 1.00 66.50 92 ASP A CA 1
ATOM 693 C C . ASP A 1 92 ? -16.217 4.848 34.538 1.00 66.50 92 ASP A C 1
ATOM 695 O O . ASP A 1 92 ? -17.418 4.794 34.255 1.00 66.50 92 ASP A O 1
ATOM 699 N N . PRO A 1 93 ? -15.815 4.617 35.808 1.00 65.25 93 PRO A N 1
ATOM 700 C CA . PRO A 1 93 ? -16.730 4.271 36.894 1.00 65.25 93 PRO A CA 1
ATOM 701 C C . PRO A 1 93 ? -17.535 5.486 37.389 1.00 65.25 93 PRO A C 1
ATOM 703 O O . PRO A 1 93 ? -18.383 5.340 38.273 1.00 65.25 93 PRO A O 1
ATOM 706 N N . ALA A 1 94 ? -17.264 6.695 36.874 1.00 63.53 94 ALA A N 1
ATOM 707 C CA . ALA A 1 94 ? -17.882 7.941 37.323 1.00 63.53 94 ALA A CA 1
ATOM 708 C C . ALA A 1 94 ? -19.228 8.259 36.648 1.00 63.53 94 ALA A C 1
ATOM 710 O O . ALA A 1 94 ? -19.866 9.253 37.016 1.00 63.53 94 ALA A O 1
ATOM 711 N N . ALA A 1 95 ? -19.726 7.400 35.751 1.00 63.09 95 ALA A N 1
ATOM 712 C CA . ALA A 1 95 ? -21.116 7.416 35.287 1.00 63.09 95 ALA A CA 1
ATOM 713 C C . ALA A 1 95 ? -22.088 6.900 36.377 1.00 63.09 95 ALA A C 1
ATOM 715 O O . ALA A 1 95 ? -22.942 6.049 36.143 1.00 63.09 95 ALA A O 1
ATOM 716 N N . GLY A 1 96 ? -21.947 7.402 37.607 1.00 65.06 96 GLY A N 1
ATOM 717 C CA . GLY A 1 96 ? -22.924 7.209 38.674 1.00 65.06 96 GLY A CA 1
ATOM 718 C C . GLY A 1 96 ? -24.211 7.997 38.378 1.00 65.06 96 GLY A C 1
ATOM 719 O O . GLY A 1 96 ? -24.129 9.055 37.744 1.00 65.06 96 GLY A O 1
ATOM 720 N N . PRO A 1 97 ? -25.398 7.534 38.824 1.00 63.31 97 PRO A N 1
ATOM 721 C CA . PRO A 1 97 ? -26.675 8.162 38.489 1.00 63.31 97 PRO A CA 1
ATOM 722 C C . PRO A 1 97 ? -26.736 9.606 39.000 1.00 63.31 97 PRO A C 1
ATOM 724 O O . PRO A 1 97 ? -27.001 9.872 40.171 1.00 63.31 97 PRO A O 1
ATOM 727 N N . ARG A 1 98 ? -26.495 10.569 38.110 1.00 70.00 98 ARG A N 1
ATOM 728 C CA . ARG A 1 98 ? -26.810 11.977 38.348 1.00 70.00 98 ARG A CA 1
ATOM 729 C C . ARG A 1 98 ? -28.256 12.208 37.928 1.00 70.00 98 ARG A C 1
ATOM 731 O O . ARG A 1 98 ? -28.521 12.559 36.785 1.00 70.00 98 ARG A O 1
ATOM 738 N N . GLY A 1 99 ? -29.190 11.987 38.847 1.00 63.38 99 GLY A N 1
ATOM 739 C CA . GLY A 1 99 ? -30.595 12.316 38.617 1.00 63.38 99 GLY A CA 1
ATOM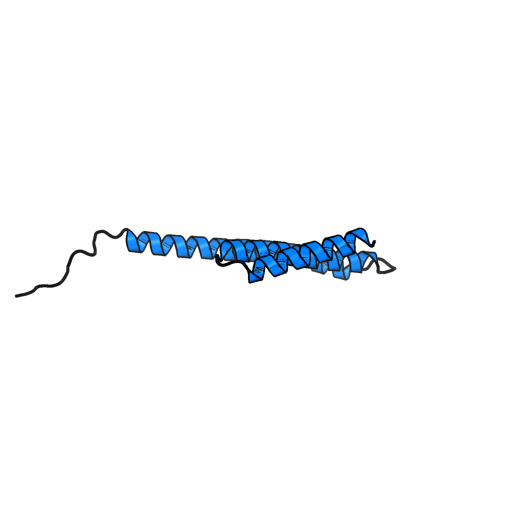 740 C C . GLY A 1 99 ? -31.489 11.942 39.789 1.00 63.38 99 GLY A C 1
ATOM 741 O O . GLY A 1 99 ? -31.737 10.765 40.017 1.00 63.38 99 GLY A O 1
ATOM 742 N N . GLY A 1 100 ? -31.985 12.956 40.501 1.00 53.47 100 GLY A N 1
ATOM 743 C CA . GLY A 1 100 ? -33.012 12.793 41.529 1.00 53.47 100 GLY A CA 1
ATOM 744 C C . GLY A 1 100 ? -32.996 13.877 42.598 1.00 53.47 100 GLY A C 1
ATOM 745 O O . GLY A 1 100 ? -32.882 13.566 43.774 1.00 53.47 100 GLY A O 1
ATOM 746 N N . ALA A 1 101 ? -33.065 15.144 42.186 1.00 59.28 101 ALA A N 1
ATOM 747 C CA . ALA A 1 101 ? -33.563 16.197 43.061 1.00 59.28 101 ALA A CA 1
ATOM 748 C C . ALA A 1 101 ? -35.064 15.951 43.284 1.00 59.28 101 ALA A C 1
ATOM 750 O O . ALA A 1 101 ? -35.796 15.754 42.311 1.00 59.28 101 ALA A O 1
ATOM 751 N N . GLY A 1 102 ? -35.488 15.942 44.545 1.00 53.38 102 GLY A N 1
ATOM 752 C CA . GLY A 1 102 ? -36.872 15.768 44.980 1.00 53.38 102 GLY A CA 1
ATOM 753 C C . GLY A 1 102 ? -36.947 15.747 46.492 1.00 53.38 102 GLY A C 1
ATOM 754 O O . GLY A 1 102 ? -36.604 14.689 47.057 1.00 53.38 102 GLY A O 1
#

Radius of gyration: 22.44 Å; chains: 1; bounding box: 51×36×70 Å